Protein AF-A0A3M2DXC1-F1 (afdb_monomer_lite)

pLDDT: mean 91.45, std 4.23, range [74.38, 96.69]

Structure (mmCIF, N/CA/C/O backbone):
data_AF-A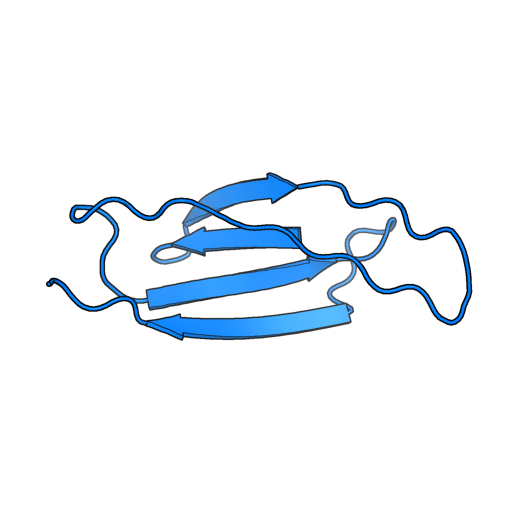0A3M2DXC1-F1
#
_entry.id   AF-A0A3M2DXC1-F1
#
loop_
_atom_site.group_PDB
_atom_site.id
_atom_site.type_symbol
_atom_site.label_atom_id
_atom_site.label_alt_id
_atom_site.label_comp_id
_atom_site.label_asym_id
_atom_site.label_entity_id
_atom_site.label_seq_id
_atom_site.pdbx_PDB_ins_code
_atom_site.Cartn_x
_atom_site.Cartn_y
_atom_site.Cartn_z
_atom_site.occupancy
_atom_site.B_iso_or_equiv
_atom_site.auth_seq_id
_atom_site.auth_comp_id
_atom_site.auth_asym_id
_atom_site.auth_atom_id
_atom_site.pdbx_PDB_model_num
ATOM 1 N N . HIS A 1 1 ? 2.239 -0.973 -5.555 1.00 93.94 1 HIS A N 1
ATOM 2 C CA . HIS A 1 1 ? 1.668 -1.453 -4.275 1.00 93.94 1 HIS A CA 1
ATOM 3 C C . HIS A 1 1 ? 0.169 -1.225 -4.280 1.00 93.94 1 HIS A C 1
ATOM 5 O O . HIS A 1 1 ? -0.259 -0.113 -4.569 1.00 93.94 1 HIS A O 1
ATOM 11 N N . VAL A 1 2 ? -0.614 -2.241 -3.936 1.00 95.56 2 VAL A N 1
ATOM 12 C CA . VAL A 1 2 ? -2.077 -2.189 -3.871 1.00 95.56 2 VAL A CA 1
ATOM 13 C C . VAL A 1 2 ? -2.515 -2.434 -2.432 1.00 95.56 2 VAL A C 1
ATOM 15 O O . VAL A 1 2 ? -2.115 -3.418 -1.816 1.00 95.56 2 VAL A O 1
ATOM 18 N N . TRP A 1 3 ? -3.290 -1.509 -1.880 1.00 96.69 3 TRP A N 1
ATOM 19 C CA . TRP A 1 3 ? -3.759 -1.511 -0.499 1.00 96.69 3 TRP A CA 1
ATOM 20 C C . TRP A 1 3 ? -5.203 -1.985 -0.449 1.00 96.69 3 TRP A C 1
ATOM 22 O O . TRP A 1 3 ? -6.072 -1.359 -1.052 1.00 96.69 3 TRP A O 1
ATOM 32 N N . TYR A 1 4 ? -5.457 -3.025 0.333 1.00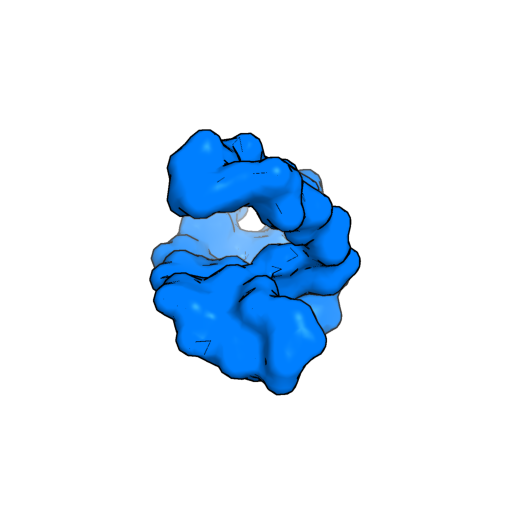 96.44 4 TYR A N 1
ATOM 33 C CA . TYR A 1 4 ? -6.772 -3.598 0.567 1.00 96.44 4 TYR A CA 1
ATOM 34 C C . TYR A 1 4 ? -7.161 -3.466 2.039 1.00 96.44 4 TYR A C 1
ATOM 36 O O . TYR A 1 4 ? -6.361 -3.772 2.925 1.00 96.44 4 TYR A O 1
ATOM 44 N N . TRP A 1 5 ? -8.401 -3.058 2.286 1.00 95.12 5 TRP A N 1
ATOM 45 C CA . TRP A 1 5 ? -9.042 -3.071 3.601 1.00 95.12 5 TRP A CA 1
ATOM 46 C C . TRP A 1 5 ? -10.322 -3.889 3.499 1.00 95.12 5 TRP A C 1
ATOM 48 O O . TRP A 1 5 ? -11.159 -3.579 2.655 1.00 95.12 5 TRP A O 1
ATOM 58 N N . GLN A 1 6 ? -10.460 -4.939 4.315 1.00 91.75 6 GLN A N 1
ATOM 59 C CA . GLN A 1 6 ? -11.600 -5.872 4.233 1.00 91.75 6 GLN A CA 1
ATOM 60 C C . GLN A 1 6 ? -11.875 -6.340 2.787 1.00 91.75 6 GLN A C 1
ATOM 62 O O . GLN A 1 6 ? -12.990 -6.236 2.286 1.00 91.75 6 GLN A O 1
ATOM 67 N N . ASP A 1 7 ? -10.816 -6.749 2.080 1.00 90.69 7 ASP A N 1
ATOM 68 C CA . ASP A 1 7 ? -10.844 -7.172 0.669 1.00 90.69 7 ASP A CA 1
ATOM 69 C C . ASP A 1 7 ? -11.246 -6.103 -0.362 1.00 90.69 7 ASP A C 1
ATOM 71 O O . ASP A 1 7 ? -11.226 -6.359 -1.566 1.00 90.69 7 ASP A O 1
ATOM 75 N N . ARG A 1 8 ? -11.501 -4.863 0.068 1.00 93.94 8 ARG A N 1
ATOM 76 C CA . ARG A 1 8 ? -11.752 -3.726 -0.819 1.00 93.94 8 ARG A CA 1
ATOM 77 C C . ARG A 1 8 ? -10.455 -3.004 -1.165 1.00 93.94 8 ARG A C 1
ATOM 79 O O . ARG A 1 8 ? -9.726 -2.584 -0.268 1.00 93.94 8 ARG A O 1
ATOM 86 N N . GLU A 1 9 ? -10.185 -2.801 -2.456 1.00 94.94 9 GLU A N 1
ATOM 87 C CA . GLU A 1 9 ? -9.069 -1.959 -2.909 1.00 94.94 9 GLU A CA 1
ATOM 88 C C . GLU A 1 9 ? -9.309 -0.502 -2.474 1.00 94.94 9 GLU A C 1
ATOM 90 O O . GLU A 1 9 ? -10.299 0.129 -2.844 1.00 94.94 9 GLU A O 1
ATOM 95 N N . MET A 1 10 ? -8.400 0.028 -1.658 1.00 95.06 10 MET A N 1
ATOM 96 C CA . MET A 1 10 ? -8.462 1.380 -1.096 1.00 95.06 10 MET A CA 1
ATOM 97 C C . MET A 1 10 ? -7.455 2.336 -1.731 1.00 95.06 10 MET A C 1
ATOM 99 O O . MET A 1 10 ? -7.573 3.551 -1.561 1.00 95.06 10 MET A O 1
ATOM 103 N N . ALA A 1 11 ? -6.381 1.819 -2.327 1.00 94.19 11 ALA A N 1
ATOM 104 C CA . ALA A 1 11 ? -5.407 2.607 -3.076 1.00 94.19 11 ALA A CA 1
ATOM 105 C C . ALA A 1 11 ? -4.501 1.704 -3.907 1.00 94.19 11 ALA A C 1
ATOM 107 O O . ALA A 1 11 ? -4.050 0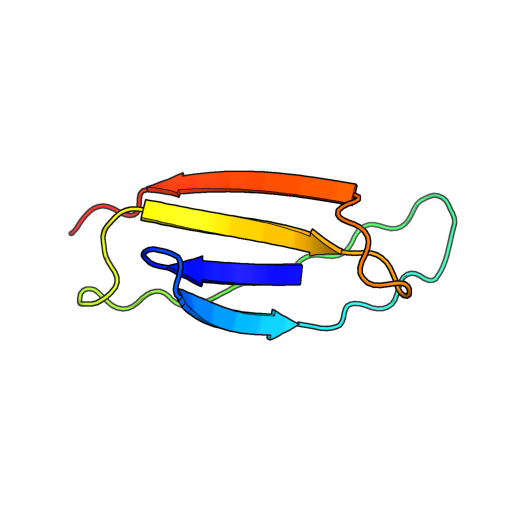.662 -3.434 1.00 94.19 11 ALA A O 1
ATOM 108 N N . ARG A 1 12 ? -4.123 2.197 -5.081 1.00 94.62 12 ARG A N 1
ATOM 109 C CA . ARG A 1 12 ? -3.058 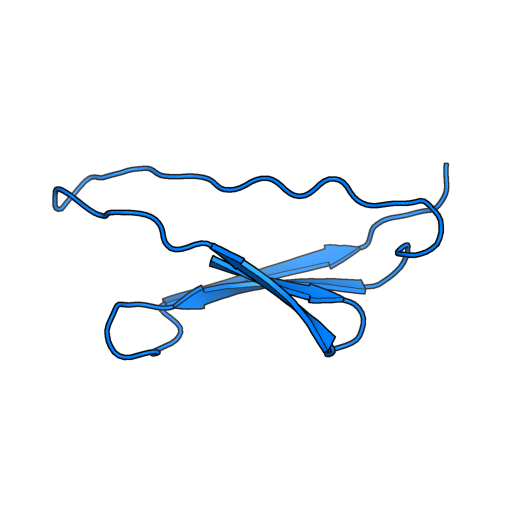1.653 -5.915 1.00 94.62 12 ARG A CA 1
ATOM 110 C C . ARG A 1 12 ? -1.996 2.725 -6.089 1.00 94.62 12 ARG A C 1
ATOM 112 O O . ARG A 1 12 ? -2.309 3.868 -6.406 1.00 94.62 12 ARG A O 1
ATOM 119 N N . VAL A 1 13 ? -0.753 2.369 -5.792 1.00 93.50 13 VAL A N 1
ATOM 120 C CA . VAL A 1 13 ? 0.399 3.270 -5.852 1.00 93.50 13 VAL A CA 1
ATOM 121 C C . VAL A 1 13 ? 1.434 2.656 -6.775 1.00 93.50 13 VAL A C 1
ATOM 123 O O . VAL A 1 13 ? 2.037 1.629 -6.437 1.00 93.50 13 VAL A O 1
ATOM 126 N N . ASP A 1 14 ? 1.649 3.300 -7.915 1.00 91.12 14 ASP A N 1
ATOM 127 C CA . ASP A 1 14 ? 2.690 2.919 -8.859 1.00 91.12 14 ASP A CA 1
ATOM 128 C C . ASP A 1 14 ? 4.036 3.435 -8.361 1.00 91.12 14 ASP A C 1
ATOM 130 O O . ASP A 1 14 ? 4.225 4.626 -8.109 1.00 91.12 14 ASP A O 1
ATOM 134 N N . LEU A 1 15 ? 4.976 2.512 -8.171 1.00 88.56 15 LEU A N 1
ATOM 135 C CA . LEU A 1 15 ? 6.307 2.818 -7.670 1.00 88.56 15 LEU A CA 1
ATOM 136 C C . LEU A 1 15 ? 7.330 2.458 -8.751 1.00 88.56 15 LEU A C 1
ATOM 138 O O . LEU A 1 15 ? 7.384 1.299 -9.165 1.00 88.56 15 LEU A O 1
ATOM 142 N N . PRO A 1 16 ? 8.161 3.408 -9.210 1.00 86.81 16 PRO A N 1
ATOM 143 C CA . PRO A 1 16 ? 9.148 3.124 -10.239 1.00 86.81 16 PRO A CA 1
ATOM 144 C C . PRO A 1 16 ? 10.268 2.237 -9.680 1.00 86.81 16 PRO A C 1
ATOM 146 O O . PRO A 1 16 ? 10.867 2.554 -8.649 1.00 86.81 16 PRO A O 1
ATOM 149 N N . VAL A 1 17 ? 10.590 1.160 -10.399 1.00 86.06 17 VAL A N 1
ATOM 150 C CA . VAL A 1 17 ? 11.751 0.295 -10.143 1.00 86.06 17 VAL A CA 1
ATOM 151 C C . VAL A 1 17 ? 12.821 0.628 -11.178 1.00 86.06 17 VAL A C 1
ATOM 153 O O . VAL A 1 17 ? 12.606 0.437 -12.371 1.00 86.06 17 VAL A O 1
ATOM 156 N N . ARG A 1 18 ? 13.955 1.185 -10.737 1.00 84.31 18 ARG A N 1
ATOM 157 C CA . ARG A 1 18 ? 14.998 1.724 -11.637 1.00 84.31 18 ARG A CA 1
ATOM 158 C C . ARG A 1 18 ? 16.284 0.892 -11.696 1.00 84.31 18 ARG A C 1
ATOM 160 O O . ARG A 1 18 ? 17.189 1.244 -12.442 1.00 84.31 18 ARG A O 1
ATOM 167 N N . SER A 1 19 ? 16.398 -0.172 -10.900 1.00 86.19 19 SER A N 1
ATOM 168 C CA . SER A 1 19 ? 17.569 -1.061 -10.866 1.00 86.19 19 SER A CA 1
ATOM 169 C C . SER A 1 19 ? 17.216 -2.412 -10.232 1.00 86.19 19 SER A C 1
ATOM 171 O O . SER A 1 19 ? 16.166 -2.541 -9.603 1.00 86.19 19 SER A O 1
ATOM 173 N N . SER A 1 20 ? 18.099 -3.405 -10.374 1.00 82.75 20 SER A N 1
ATOM 174 C CA . SER A 1 20 ? 17.949 -4.752 -9.803 1.00 82.75 20 SER A CA 1
ATOM 175 C C . SER A 1 20 ? 17.950 -4.765 -8.271 1.00 82.75 20 SER A C 1
ATOM 177 O O . SER A 1 20 ? 17.237 -5.558 -7.664 1.00 82.75 20 SER A O 1
ATOM 179 N N . ASN A 1 21 ? 18.709 -3.869 -7.636 1.00 85.12 21 ASN A N 1
ATOM 180 C CA . ASN A 1 21 ? 18.674 -3.645 -6.193 1.00 85.12 21 ASN A CA 1
ATOM 181 C C . ASN A 1 21 ? 18.083 -2.260 -5.916 1.00 85.12 21 ASN A C 1
ATOM 183 O O . ASN A 1 21 ? 18.800 -1.272 -5.759 1.00 85.12 21 ASN A O 1
ATOM 187 N N . TRP A 1 22 ? 16.755 -2.183 -5.934 1.00 88.62 22 TRP A N 1
ATOM 188 C CA . TRP A 1 22 ? 16.005 -0.954 -5.704 1.00 88.62 22 TRP A CA 1
ATOM 189 C C . TRP A 1 22 ? 15.051 -1.142 -4.531 1.00 88.62 22 TRP A C 1
ATOM 191 O O . TRP A 1 22 ? 14.355 -2.151 -4.436 1.00 88.62 22 TRP A O 1
ATOM 201 N N . ARG A 1 23 ? 15.000 -0.155 -3.636 1.00 88.44 23 ARG A N 1
ATOM 202 C CA . ARG A 1 23 ? 14.031 -0.117 -2.540 1.00 88.44 23 ARG A CA 1
ATOM 203 C C . ARG A 1 23 ? 13.072 1.030 -2.770 1.00 88.44 23 ARG A C 1
ATOM 205 O O . ARG A 1 23 ? 13.483 2.151 -3.048 1.00 88.44 23 ARG A O 1
ATOM 212 N N . THR A 1 24 ? 11.794 0.741 -2.612 1.00 90.56 24 THR A N 1
ATOM 213 C CA . THR A 1 24 ? 10.726 1.727 -2.678 1.00 90.56 24 THR A CA 1
ATOM 214 C C . THR A 1 24 ? 9.709 1.420 -1.594 1.00 90.56 24 THR A C 1
ATOM 216 O O . THR A 1 24 ? 9.642 0.300 -1.085 1.00 90.56 24 THR A O 1
ATOM 219 N N . TRP A 1 25 ? 8.94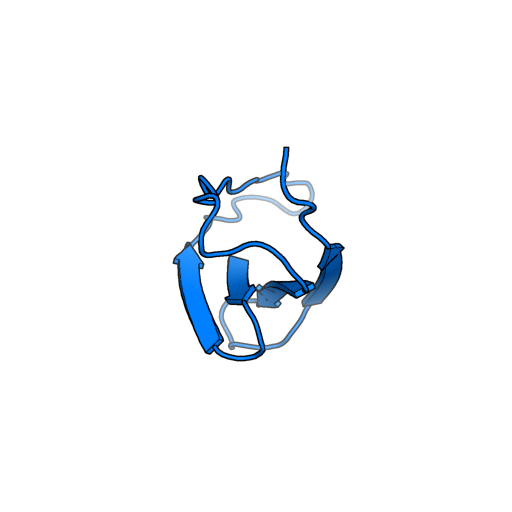7 2.426 -1.202 1.00 91.38 25 TRP A N 1
ATOM 220 C CA . TRP A 1 25 ? 7.943 2.302 -0.164 1.00 91.38 25 TRP A CA 1
ATOM 221 C C . TRP A 1 25 ? 6.733 3.150 -0.529 1.00 91.38 25 TRP A C 1
ATOM 223 O O . TRP A 1 25 ? 6.823 4.140 -1.249 1.00 91.38 25 TRP A O 1
ATOM 233 N N . SER A 1 26 ? 5.586 2.740 -0.009 1.00 91.81 26 SER A N 1
ATOM 234 C CA . SER A 1 26 ? 4.368 3.537 -0.010 1.00 91.81 26 SER A CA 1
ATOM 235 C C . SER A 1 26 ? 3.852 3.589 1.414 1.00 91.81 26 SER A C 1
ATOM 237 O O . SER A 1 26 ? 3.975 2.601 2.140 1.00 91.81 26 SER A O 1
ATOM 239 N N . SER A 1 27 ? 3.224 4.690 1.791 1.00 92.06 27 SER A N 1
ATOM 240 C CA . SER A 1 27 ? 2.496 4.810 3.049 1.00 92.06 27 SER A CA 1
ATOM 241 C C . SER A 1 27 ? 1.034 5.143 2.769 1.00 92.06 27 SER A C 1
ATOM 243 O O . SER A 1 27 ? 0.694 5.722 1.736 1.00 92.06 27 SER A O 1
ATOM 245 N N . LYS A 1 28 ? 0.154 4.758 3.693 1.00 89.94 28 LYS A N 1
ATOM 246 C CA . LYS A 1 28 ? -1.260 5.125 3.668 1.00 89.94 28 LYS A CA 1
ATOM 247 C C . LYS A 1 28 ? -1.658 5.576 5.063 1.00 89.94 28 LYS A C 1
ATOM 249 O O . LYS A 1 28 ? -1.391 4.882 6.040 1.00 89.94 28 LYS A O 1
ATOM 254 N N . ARG A 1 29 ? -2.286 6.748 5.155 1.00 91.06 29 ARG A N 1
ATOM 255 C CA . ARG A 1 29 ? -2.904 7.200 6.402 1.00 91.06 29 ARG A CA 1
ATOM 256 C C . ARG A 1 29 ? -4.197 6.415 6.600 1.00 91.06 29 ARG A C 1
ATOM 258 O O . ARG A 1 29 ? -5.059 6.433 5.724 1.00 91.06 29 ARG A O 1
ATOM 265 N N . ILE A 1 30 ? -4.296 5.714 7.723 1.00 90.62 30 ILE A N 1
ATOM 266 C CA . ILE A 1 30 ? -5.441 4.871 8.069 1.00 90.62 30 ILE A CA 1
ATOM 267 C C . ILE A 1 30 ? -6.293 5.642 9.075 1.00 90.62 30 ILE A C 1
ATOM 269 O O . ILE A 1 30 ? -5.790 6.074 10.111 1.00 90.62 30 ILE A O 1
ATOM 273 N N . LEU A 1 31 ? -7.555 5.888 8.722 1.00 90.25 31 LEU A N 1
ATOM 274 C CA . LEU A 1 31 ? -8.513 6.547 9.606 1.00 90.25 31 LEU A CA 1
ATOM 275 C C . LEU A 1 31 ? -9.040 5.546 10.653 1.00 90.25 31 LEU A C 1
ATOM 277 O O . LEU A 1 31 ? -9.049 4.347 10.372 1.00 90.25 31 LEU A O 1
ATOM 281 N N . PRO A 1 32 ? -9.517 6.002 11.828 1.00 88.06 32 PRO A N 1
ATOM 282 C CA . PRO A 1 32 ? -10.068 5.114 12.863 1.00 88.06 32 PRO A CA 1
ATOM 283 C C . PRO A 1 32 ? -11.226 4.227 12.372 1.00 88.06 32 PRO A C 1
ATOM 285 O O . PRO A 1 32 ? -11.371 3.079 12.786 1.00 88.06 32 PRO A O 1
ATOM 288 N N . GLU A 1 33 ? -12.018 4.738 11.429 1.00 89.69 33 GLU A N 1
ATOM 289 C CA . GLU A 1 33 ? -13.094 4.009 10.744 1.00 89.69 33 GLU A CA 1
ATOM 290 C C . GLU A 1 33 ? -12.599 2.861 9.845 1.00 89.69 33 GLU A C 1
ATOM 292 O O . GLU A 1 33 ? -13.370 1.962 9.524 1.00 89.69 33 GLU A O 1
ATOM 297 N N . TRP A 1 34 ? -11.316 2.852 9.466 1.00 91.94 34 TRP A N 1
ATOM 298 C CA . TRP A 1 34 ? -10.692 1.789 8.668 1.00 91.94 34 TRP A CA 1
ATOM 299 C C . TRP A 1 34 ? -9.804 0.866 9.507 1.00 91.94 34 TRP A C 1
ATOM 301 O O . TRP A 1 34 ? -8.813 0.308 9.029 1.00 91.94 34 TRP A O 1
ATOM 311 N N . THR A 1 35 ? -10.138 0.697 10.779 1.00 92.81 35 THR A N 1
ATOM 312 C CA . THR A 1 35 ? -9.535 -0.337 11.625 1.00 92.81 35 THR A CA 1
ATOM 313 C C . THR A 1 35 ? -9.911 -1.739 11.127 1.00 92.81 35 THR A C 1
ATOM 315 O O . THR A 1 35 ? -10.821 -1.927 10.314 1.00 92.81 35 THR A O 1
ATOM 318 N N . GLY A 1 36 ? -9.167 -2.752 11.569 1.00 93.19 36 GLY A N 1
ATOM 319 C CA . GLY A 1 36 ? -9.362 -4.140 11.155 1.00 93.19 36 GLY A CA 1
ATOM 320 C C . GLY A 1 36 ? -8.296 -4.648 10.177 1.00 93.19 36 GLY A C 1
ATOM 321 O O . GLY A 1 36 ? -7.154 -4.184 10.225 1.00 93.19 36 GLY A O 1
ATOM 322 N N . PRO A 1 37 ? -8.615 -5.676 9.369 1.00 95.62 37 PRO A N 1
ATOM 323 C CA . PRO A 1 37 ? -7.637 -6.367 8.541 1.00 95.62 37 PRO A CA 1
ATOM 324 C C . PRO A 1 37 ? -7.247 -5.538 7.317 1.00 95.62 37 PRO A C 1
ATOM 326 O O . PRO A 1 37 ? -8.093 -5.041 6.570 1.00 95.62 37 PRO A O 1
ATOM 329 N N . TRP A 1 38 ? -5.942 -5.452 7.103 1.00 96.25 38 TRP A N 1
ATOM 330 C CA . TRP A 1 38 ? -5.314 -4.816 5.962 1.00 96.25 38 TRP A CA 1
ATOM 331 C C . TRP A 1 38 ? -4.413 -5.798 5.232 1.00 96.25 38 TRP A C 1
ATOM 333 O O . TRP A 1 38 ? -3.730 -6.632 5.829 1.00 96.25 38 TRP A O 1
ATOM 343 N N . ARG A 1 39 ? -4.369 -5.643 3.915 1.00 96.19 39 ARG A N 1
ATOM 344 C CA . ARG A 1 39 ? -3.467 -6.382 3.046 1.00 96.19 39 ARG A CA 1
ATOM 345 C C . ARG A 1 39 ? -2.815 -5.428 2.061 1.00 96.19 39 ARG A C 1
ATOM 347 O O . ARG A 1 39 ? -3.488 -4.620 1.432 1.00 96.19 39 ARG A O 1
ATOM 354 N N . VAL A 1 40 ? -1.505 -5.543 1.902 1.00 96.19 40 VAL A N 1
ATOM 355 C CA . VAL A 1 40 ? -0.746 -4.849 0.864 1.00 96.19 40 VAL A CA 1
ATOM 356 C C . VAL A 1 40 ? -0.188 -5.883 -0.089 1.00 96.19 40 VAL A C 1
ATOM 358 O O . VAL A 1 40 ? 0.546 -6.781 0.319 1.00 96.19 40 VAL A O 1
ATOM 361 N N . VAL A 1 41 ? -0.533 -5.737 -1.360 1.00 95.88 41 VAL A N 1
ATOM 362 C CA . VAL A 1 41 ? -0.060 -6.589 -2.445 1.00 95.88 41 VAL A CA 1
ATOM 363 C C . VAL A 1 41 ? 0.948 -5.801 -3.273 1.00 95.88 41 VAL A C 1
ATOM 365 O O . VAL A 1 41 ? 0.729 -4.646 -3.651 1.00 95.88 41 VAL A O 1
ATOM 368 N N . VAL A 1 42 ? 2.097 -6.407 -3.529 1.00 93.81 42 VAL A N 1
ATOM 369 C CA . VAL A 1 42 ? 3.113 -5.894 -4.444 1.00 93.81 42 VAL A CA 1
ATOM 370 C C . VAL A 1 42 ? 2.913 -6.608 -5.767 1.00 93.81 42 VAL A C 1
ATOM 372 O O . VAL A 1 42 ? 3.114 -7.816 -5.847 1.00 93.81 42 VAL A O 1
ATOM 375 N N . GLU A 1 43 ? 2.511 -5.860 -6.784 1.00 93.56 43 GLU A N 1
ATOM 376 C CA . GLU A 1 43 ? 2.350 -6.350 -8.152 1.00 93.56 43 GLU A CA 1
ATOM 377 C C . GLU A 1 43 ? 3.495 -5.823 -9.021 1.00 93.56 43 GLU A C 1
ATOM 379 O O . GLU A 1 43 ? 3.984 -4.709 -8.793 1.00 93.56 43 GLU A O 1
ATOM 384 N N . ASP A 1 44 ? 3.935 -6.625 -9.989 1.00 89.38 44 ASP A N 1
ATOM 385 C CA . ASP A 1 44 ? 4.821 -6.170 -11.058 1.00 89.38 44 ASP A CA 1
ATOM 386 C C . ASP A 1 44 ? 4.045 -5.438 -12.169 1.00 89.38 44 ASP A C 1
ATOM 388 O O . ASP A 1 44 ? 2.824 -5.280 -12.117 1.00 89.38 44 ASP A O 1
ATOM 392 N N . ALA A 1 45 ? 4.760 -4.984 -13.201 1.00 86.50 45 ALA A N 1
ATOM 393 C CA . ALA A 1 45 ? 4.166 -4.266 -14.328 1.00 86.50 45 ALA A CA 1
ATOM 394 C C . ALA A 1 45 ? 3.170 -5.108 -15.155 1.00 86.50 45 ALA A C 1
ATOM 396 O O . ALA A 1 45 ? 2.386 -4.539 -15.910 1.00 86.50 45 ALA A O 1
ATOM 397 N N . ALA A 1 46 ? 3.190 -6.438 -15.027 1.00 89.50 46 ALA A N 1
ATOM 398 C CA . ALA A 1 46 ? 2.241 -7.341 -15.673 1.00 89.50 46 ALA A CA 1
ATOM 399 C C . ALA A 1 46 ? 1.030 -7.668 -14.774 1.00 89.50 46 ALA A C 1
ATOM 401 O O . ALA A 1 46 ? 0.189 -8.480 -15.155 1.00 89.50 46 ALA A O 1
ATOM 402 N N . GLY A 1 47 ? 0.936 -7.060 -13.585 1.00 87.88 47 GLY A N 1
ATOM 403 C CA . GLY A 1 47 ? -0.117 -7.336 -12.607 1.00 87.88 47 GLY A CA 1
ATOM 404 C C . GLY A 1 47 ? 0.089 -8.643 -11.838 1.00 87.88 47 GLY A C 1
ATOM 405 O O . GLY A 1 47 ? -0.827 -9.114 -11.165 1.00 87.88 47 GLY A O 1
ATOM 406 N N . LYS A 1 48 ? 1.274 -9.260 -11.919 1.00 92.88 48 LYS A N 1
ATOM 407 C CA . LYS A 1 48 ? 1.576 -10.478 -11.167 1.00 92.88 48 LYS A CA 1
ATOM 408 C C . LYS A 1 48 ? 1.969 -10.118 -9.743 1.00 92.88 48 LYS A C 1
ATOM 410 O O . LYS A 1 48 ? 2.831 -9.271 -9.518 1.00 92.88 48 LYS A O 1
ATOM 415 N N . VAL A 1 49 ? 1.392 -10.822 -8.774 1.00 94.00 49 VAL A N 1
ATOM 416 C CA . VAL A 1 49 ? 1.759 -10.676 -7.363 1.00 94.00 49 VAL A CA 1
ATOM 417 C C . VAL A 1 49 ? 3.185 -11.184 -7.134 1.00 94.00 49 VAL A C 1
ATOM 419 O O . VAL A 1 49 ? 3.493 -12.353 -7.366 1.00 94.00 49 VAL A O 1
ATOM 422 N N . VAL A 1 50 ? 4.050 -10.289 -6.666 1.00 92.38 50 VAL A N 1
ATOM 423 C CA . VAL A 1 50 ? 5.448 -10.556 -6.301 1.00 92.38 50 VAL A CA 1
ATOM 424 C C . VAL A 1 50 ? 5.580 -10.790 -4.800 1.00 92.38 50 VAL A C 1
ATOM 426 O O . VAL A 1 50 ? 6.373 -11.620 -4.365 1.00 92.38 50 VAL A O 1
ATOM 429 N N . ALA A 1 51 ? 4.807 -10.058 -4.000 1.00 92.50 51 ALA A N 1
ATOM 430 C CA . ALA A 1 51 ? 4.794 -10.197 -2.553 1.00 92.50 51 ALA A CA 1
ATOM 431 C C . ALA A 1 51 ? 3.453 -9.752 -1.975 1.00 92.50 51 ALA A C 1
ATOM 433 O O . ALA A 1 51 ? 2.747 -8.925 -2.550 1.00 92.50 51 ALA A O 1
ATOM 434 N N . GLU A 1 52 ? 3.139 -10.259 -0.792 1.00 95.50 52 GLU A N 1
ATOM 435 C CA . GLU A 1 52 ? 1.950 -9.888 -0.041 1.00 95.50 52 GLU A CA 1
ATOM 436 C C . GLU A 1 52 ? 2.316 -9.692 1.428 1.00 95.50 52 GLU A C 1
ATOM 438 O O . GLU A 1 52 ? 3.127 -10.430 1.996 1.00 95.50 52 GLU A O 1
ATOM 443 N N . LYS A 1 53 ? 1.706 -8.688 2.057 1.00 95.38 53 LYS A N 1
ATOM 444 C CA . LYS A 1 53 ? 1.806 -8.461 3.492 1.00 95.38 53 LYS A CA 1
ATOM 445 C C . LYS A 1 53 ? 0.429 -8.213 4.083 1.00 95.38 53 LYS A C 1
ATOM 447 O O . LYS A 1 53 ? -0.236 -7.245 3.726 1.00 95.38 53 LYS A O 1
ATOM 452 N N . VAL A 1 54 ? 0.046 -9.053 5.036 1.00 95.81 54 VAL A N 1
ATOM 453 C CA . VAL A 1 54 ? -1.179 -8.897 5.824 1.00 95.81 54 VAL A CA 1
ATOM 454 C C . VAL A 1 54 ? -0.821 -8.348 7.201 1.00 95.81 54 VAL A C 1
ATOM 456 O O . VAL A 1 54 ? 0.185 -8.741 7.796 1.00 95.81 54 VAL A O 1
ATOM 459 N N . PHE A 1 55 ? -1.627 -7.413 7.692 1.00 94.81 55 PHE A N 1
ATOM 460 C CA . PHE A 1 55 ? -1.532 -6.866 9.041 1.00 94.81 55 PHE A CA 1
ATOM 461 C C . PHE A 1 55 ? -2.908 -6.390 9.514 1.00 94.81 55 PHE A C 1
ATOM 463 O O . PHE A 1 55 ? -3.853 -6.302 8.736 1.00 94.81 55 PHE A O 1
ATOM 470 N N . ARG A 1 56 ? -3.039 -6.093 10.805 1.00 94.38 56 ARG A N 1
ATOM 471 C CA . ARG A 1 56 ? -4.270 -5.556 11.387 1.00 94.38 56 ARG A CA 1
ATOM 472 C C . ARG A 1 56 ? -3.979 -4.196 11.998 1.00 94.38 56 ARG A C 1
ATOM 474 O O . ARG A 1 56 ? -2.932 -4.020 12.612 1.00 94.38 56 ARG A O 1
ATOM 481 N N . VAL A 1 57 ? -4.897 -3.255 11.821 1.00 93.81 57 VAL A N 1
ATOM 482 C CA . VAL A 1 57 ? -4.864 -1.968 12.519 1.00 93.81 57 VAL A CA 1
ATOM 483 C C . VAL A 1 57 ? -5.880 -2.006 13.642 1.00 93.81 57 VAL A C 1
ATOM 485 O O . VAL A 1 57 ? -7.053 -2.305 13.412 1.00 93.81 57 VAL A O 1
ATOM 488 N N . GLU A 1 58 ? -5.416 -1.729 14.851 1.00 91.00 58 GLU A N 1
ATOM 489 C CA . GLU A 1 58 ? -6.248 -1.663 16.047 1.00 91.00 58 GLU A CA 1
ATOM 490 C C . GLU A 1 58 ? -6.721 -0.228 16.273 1.00 91.00 58 GLU A C 1
ATOM 492 O O . GLU A 1 58 ? -6.072 0.730 15.842 1.00 91.00 58 GLU A O 1
ATOM 497 N N . ALA A 1 59 ? -7.896 -0.093 16.886 1.00 81.69 59 ALA A N 1
ATOM 498 C CA . ALA A 1 59 ? -8.364 1.210 17.327 1.00 81.69 59 ALA A CA 1
ATOM 499 C C . ALA A 1 59 ? -7.433 1.726 18.442 1.00 81.69 59 ALA A C 1
ATOM 501 O O . ALA A 1 59 ? -6.953 0.908 19.231 1.00 81.69 59 ALA A O 1
ATOM 502 N N . PRO A 1 60 ? -7.142 3.037 18.470 1.00 74.38 60 PRO A N 1
ATOM 503 C CA . PRO A 1 60 ? -6.361 3.651 19.539 1.00 74.38 60 PRO A CA 1
ATOM 504 C C . PRO A 1 60 ? -7.052 3.567 20.905 1.00 74.38 60 PRO A C 1
ATOM 506 O O . PRO A 1 60 ? -8.299 3.438 20.940 1.00 74.38 60 PRO A O 1
#

Sequence (60 aa)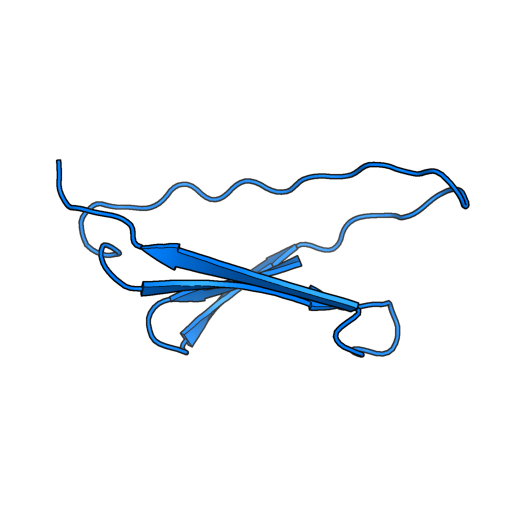:
HVWYWQDREMARVDLPVRSSNWRTWSSKRILPEWTGPWRVVVEDAAGKVVAEKVFRVEAP

Secondary structure (DSSP, 8-state):
-EEEETTEEEEE------SSS-------PPPGGG-EEEEEEEE-TTS-EEEEEEEEEPP-

Radius of gyration: 12.69 Å; chains: 1; bounding box: 32×18×35 Å

Foldseek 3Di:
DWKDQPNDTPDDDDDDDDDPDDDDDDDDDADLVRFFKMKDFDADPVRDTPDMDIDTGDHD